Protein AF-A0A821ZRV8-F1 (afdb_monomer)

Radius of gyration: 18.58 Å; Cα contacts (8 Å, |Δi|>4): 126; chains: 1; bounding box: 42×22×50 Å

pLDDT: mean 95.48, std 6.32, range [56.72, 98.69]

Nearest PDB structures (foldseek):
  3m1i-assembly1_B  TM=9.818E-01  e=2.298E-07  Saccharomyces cerevisiae
  7mny-assembly2_D  TM=9.771E-01  e=1.837E-07  Homo sapiens
  4hb2-assembly1_B  TM=8.923E-01  e=7.043E-07  Saccharomyces cerevisiae
  5ysu-assembly1_B  TM=9.044E-01  e=9.319E-07  Saccharomyces cerevisiae S288C
  5uwr-assembly1_B  TM=9.105E-01  e=2.856E-06  Saccharomyces cerevisiae

Solvent-accessible surface area (backbone atoms only — not comparable to full-atom values): 5151 Å² total; per-residue (Å²): 131,89,85,84,82,81,83,78,92,71,89,80,80,90,72,91,84,81,88,88,56,86,65,41,44,79,80,41,77,47,80,46,74,45,68,41,80,37,81,90,74,76,41,80,39,85,57,39,47,28,49,40,30,36,35,27,32,70,86,78,63,51,52,33,43,41,25,32,22,63,99,74,64,46,76,61,45,78,48,110

Foldseek 3Di:
DDDDDDDDPDDDDDDDDDPVQVQKDWPDKDWDWDWDQDPVVRDTDTQATAIWTWIAGNPPRDTWIWGAHPPVRHTSDTGD

Mean predicted aligned error: 4.86 Å

InterPro domains:
  IPR000156 Ran binding domain [PF00638] (16-80)
  IPR000156 Ran binding domain [PS50196] (5-80)
  IPR000156 Ran binding domain [SM00160] (6-80)
  IPR011993 PH-like domain superfamily [G3DSA:2.30.29.30] (1-80)
  IPR045255 Ran binding protein RanBP1-like [PTHR23138] (3-79)

Structure (mmCIF, N/CA/C/O backbone):
data_AF-A0A821ZRV8-F1
#
_entry.id   AF-A0A821ZRV8-F1
#
loop_
_atom_site.group_PDB
_atom_site.id
_atom_site.type_symbol
_atom_site.label_atom_id
_atom_site.label_alt_id
_atom_site.label_comp_id
_atom_site.label_asym_id
_atom_site.label_entity_id
_atom_site.label_seq_id
_atom_site.pdbx_PDB_ins_code
_atom_site.Cartn_x
_atom_site.Cartn_y
_atom_site.Cartn_z
_atom_site.occupancy
_atom_site.B_iso_or_equiv
_atom_site.auth_seq_id
_atom_site.auth_comp_id
_atom_site.auth_asym_id
_atom_site.auth_atom_id
_atom_site.pdbx_PDB_model_num
ATOM 1 N N . GLU A 1 1 ? 18.625 13.892 -33.975 1.00 56.72 1 GLU A N 1
ATOM 2 C CA . GLU A 1 1 ? 18.558 12.863 -32.914 1.00 56.72 1 GLU A CA 1
ATOM 3 C C . GLU A 1 1 ? 18.285 11.504 -33.552 1.00 56.72 1 GLU A C 1
ATOM 5 O O . GLU A 1 1 ? 17.566 11.484 -34.550 1.00 56.72 1 GLU A O 1
ATOM 10 N N . PRO A 1 2 ? 18.873 10.391 -33.077 1.00 69.50 2 PRO A N 1
ATOM 11 C CA . PRO A 1 2 ? 18.595 9.079 -33.651 1.00 69.50 2 PRO A CA 1
ATOM 12 C C . PRO A 1 2 ? 17.181 8.627 -33.263 1.00 69.50 2 PRO A C 1
ATOM 14 O O . PRO A 1 2 ? 16.863 8.474 -32.087 1.00 69.50 2 PRO A O 1
ATOM 17 N N . ASN A 1 3 ? 16.332 8.417 -34.268 1.00 77.19 3 ASN A N 1
ATOM 18 C CA . ASN A 1 3 ? 14.959 7.955 -34.095 1.00 77.19 3 ASN A CA 1
ATOM 19 C C . ASN A 1 3 ? 14.954 6.417 -34.095 1.00 77.19 3 ASN A C 1
ATOM 21 O O . ASN A 1 3 ? 14.911 5.781 -35.149 1.00 77.19 3 ASN A O 1
ATOM 25 N N . VAL A 1 4 ? 15.125 5.818 -32.914 1.00 85.25 4 VAL A N 1
ATOM 26 C CA . VAL A 1 4 ? 15.192 4.359 -32.748 1.00 85.25 4 VAL A CA 1
ATOM 27 C C . VAL A 1 4 ? 13.774 3.793 -32.641 1.00 85.25 4 VAL A C 1
ATOM 29 O O . VAL A 1 4 ? 13.014 4.174 -31.756 1.00 85.25 4 VAL A O 1
ATOM 32 N N . SER A 1 5 ? 13.424 2.867 -33.537 1.00 88.62 5 SER A N 1
ATOM 33 C CA . SER A 1 5 ? 12.119 2.197 -33.575 1.00 88.62 5 SER A CA 1
ATOM 34 C C . SER A 1 5 ? 12.249 0.727 -33.172 1.00 88.62 5 SER A C 1
ATOM 36 O O . SER A 1 5 ? 13.119 0.016 -33.674 1.00 88.62 5 SER A O 1
ATOM 38 N N . PHE A 1 6 ? 11.365 0.260 -32.288 1.00 90.38 6 PHE A N 1
ATOM 39 C CA . PHE A 1 6 ? 11.307 -1.128 -31.830 1.00 90.38 6 PHE A CA 1
ATOM 40 C C . PHE A 1 6 ? 9.983 -1.770 -32.246 1.00 90.38 6 PHE A C 1
ATOM 42 O O . PHE A 1 6 ? 8.917 -1.176 -32.075 1.00 90.38 6 PHE A O 1
ATOM 49 N N . LYS A 1 7 ? 10.038 -3.006 -32.758 1.00 91.44 7 LYS A N 1
ATOM 50 C CA . LYS A 1 7 ? 8.832 -3.809 -32.996 1.00 91.44 7 LYS A CA 1
ATOM 51 C C . LYS A 1 7 ? 8.366 -4.434 -31.673 1.00 91.44 7 LYS A C 1
ATOM 53 O 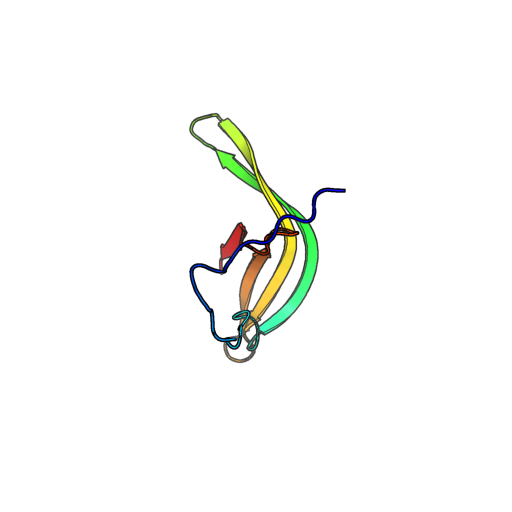O . LYS A 1 7 ? 9.193 -5.029 -30.981 1.00 91.44 7 LYS A O 1
ATOM 58 N N . PRO A 1 8 ? 7.075 -4.332 -31.315 1.00 91.25 8 PRO A N 1
ATOM 59 C CA . PRO A 1 8 ? 6.556 -4.958 -30.105 1.00 91.25 8 PRO A CA 1
ATOM 60 C C . PRO A 1 8 ? 6.641 -6.487 -30.210 1.00 91.25 8 PRO A C 1
ATOM 62 O O . PRO A 1 8 ? 6.277 -7.063 -31.232 1.00 91.25 8 PRO A O 1
ATOM 65 N N . ILE A 1 9 ? 7.112 -7.137 -29.141 1.00 94.56 9 ILE A N 1
ATOM 66 C CA . ILE A 1 9 ? 7.200 -8.607 -29.054 1.00 94.56 9 ILE A CA 1
ATOM 67 C C . ILE A 1 9 ? 5.811 -9.215 -28.804 1.00 94.56 9 ILE A C 1
ATOM 69 O O . ILE A 1 9 ? 5.527 -10.325 -29.243 1.00 94.56 9 ILE A O 1
ATOM 73 N N . ILE A 1 10 ? 4.940 -8.490 -28.094 1.00 93.81 10 ILE A N 1
ATOM 74 C CA . ILE A 1 10 ? 3.607 -8.946 -27.691 1.00 93.81 10 ILE A CA 1
ATOM 75 C C . ILE A 1 10 ? 2.611 -7.798 -27.874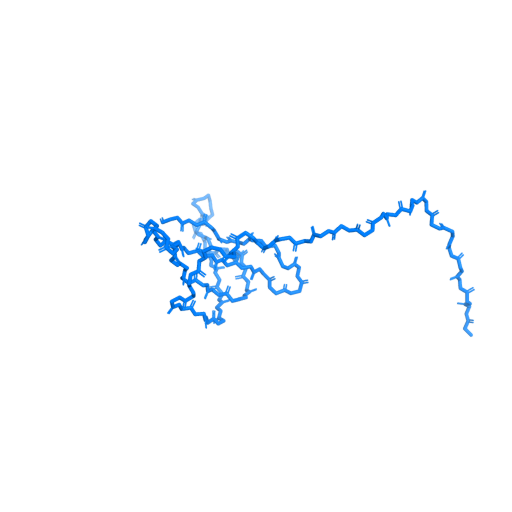 1.00 93.81 10 ILE A C 1
ATOM 77 O O . ILE A 1 10 ? 2.916 -6.649 -27.549 1.00 93.81 10 ILE A O 1
ATOM 81 N N . GLN A 1 11 ? 1.413 -8.119 -28.365 1.00 91.12 11 GLN A N 1
ATOM 82 C CA . GLN A 1 11 ? 0.246 -7.237 -28.326 1.00 91.12 11 GLN A CA 1
ATOM 83 C C . GLN A 1 11 ? -0.639 -7.618 -27.139 1.00 91.12 11 GLN A C 1
ATOM 85 O O . GLN A 1 11 ? -0.999 -8.781 -26.977 1.00 91.12 11 GLN A O 1
ATOM 90 N N . LEU A 1 12 ? -0.983 -6.633 -26.311 1.00 91.88 12 LEU A N 1
ATOM 91 C CA . LEU A 1 12 ? -1.898 -6.804 -25.188 1.00 91.88 12 LEU A CA 1
ATOM 92 C C . LEU A 1 12 ? -3.253 -6.192 -25.542 1.00 91.88 12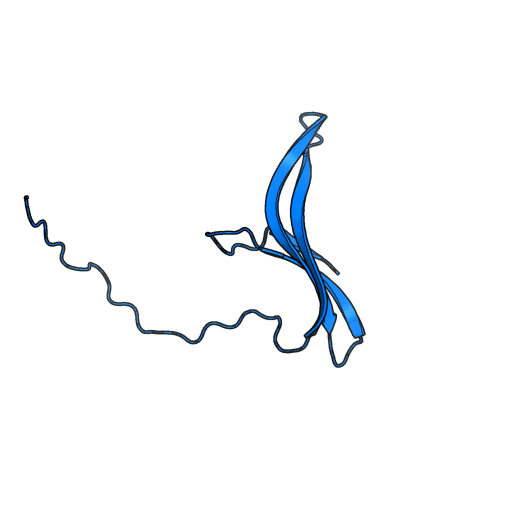 LEU A C 1
ATOM 94 O O . LEU A 1 12 ? -3.318 -5.050 -25.998 1.00 91.88 12 LEU A O 1
ATOM 98 N N . SER A 1 13 ? -4.328 -6.940 -25.305 1.00 93.12 13 SER A N 1
ATOM 99 C CA . SER A 1 13 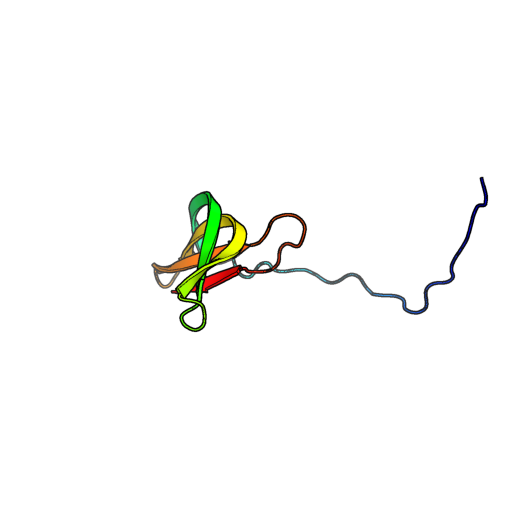? -5.689 -6.407 -25.369 1.00 93.12 13 SER A CA 1
ATOM 100 C C . SER A 1 13 ? -5.971 -5.545 -24.140 1.00 93.12 13 SER A C 1
ATOM 102 O O . SER A 1 13 ? -5.508 -5.853 -23.040 1.00 93.12 13 SER A O 1
ATOM 104 N N . ALA A 1 14 ? -6.755 -4.482 -24.315 1.00 92.69 14 ALA A N 1
ATOM 105 C CA . ALA A 1 14 ? -7.243 -3.702 -23.186 1.00 92.69 14 ALA A CA 1
ATOM 106 C C . ALA A 1 14 ? -8.139 -4.572 -22.291 1.00 92.69 14 ALA A C 1
ATOM 108 O O . ALA A 1 14 ? -8.948 -5.359 -22.785 1.00 92.69 14 ALA A O 1
ATOM 109 N N . VAL A 1 15 ? -7.991 -4.414 -20.979 1.00 94.19 15 VAL A N 1
ATOM 110 C CA . VAL A 1 15 ? -8.792 -5.111 -19.967 1.00 94.19 15 VAL A CA 1
ATOM 111 C C . VAL A 1 15 ? -9.403 -4.096 -19.013 1.00 94.19 15 VAL A C 1
ATOM 113 O O . VAL A 1 15 ? -8.798 -3.062 -18.726 1.00 94.19 15 VAL A O 1
ATOM 116 N N . GLU A 1 16 ? -10.602 -4.392 -18.519 1.00 93.44 16 GLU A N 1
ATOM 117 C CA . GLU A 1 16 ? -11.225 -3.608 -17.456 1.00 93.44 16 GLU A CA 1
ATOM 118 C C . GLU A 1 16 ? -10.445 -3.813 -16.150 1.00 93.44 16 GLU A C 1
ATOM 120 O O . GLU A 1 16 ? -10.181 -4.945 -15.739 1.00 93.44 16 GLU A O 1
ATOM 125 N N . VAL A 1 17 ? -10.062 -2.716 -15.499 1.00 91.88 17 VAL A N 1
ATOM 126 C CA . VAL A 1 17 ? -9.316 -2.745 -14.239 1.00 91.88 17 VAL A CA 1
ATOM 127 C C . VAL A 1 17 ? -10.258 -2.364 -13.108 1.00 91.88 17 VAL A C 1
ATOM 129 O O . VAL A 1 17 ? -10.824 -1.274 -13.116 1.00 91.88 17 VAL A O 1
ATOM 132 N N . LYS A 1 18 ? -10.388 -3.252 -12.122 1.00 94.19 18 LYS A N 1
ATOM 133 C CA . LYS A 1 18 ? -11.162 -3.021 -10.896 1.00 94.19 18 LYS A CA 1
ATOM 134 C C . LYS A 1 18 ? -10.229 -2.748 -9.727 1.00 94.19 18 LYS A C 1
ATOM 136 O O . LYS A 1 18 ? -9.154 -3.345 -9.634 1.00 94.19 18 LYS A O 1
ATOM 141 N N . THR A 1 19 ? -10.620 -1.841 -8.840 1.00 94.00 19 THR A N 1
ATOM 142 C CA . THR A 1 19 ? -9.819 -1.479 -7.663 1.00 94.00 19 THR A CA 1
ATOM 143 C C . THR A 1 19 ? -10.031 -2.468 -6.521 1.00 94.00 19 THR A C 1
ATOM 145 O O . THR A 1 19 ? -9.106 -2.679 -5.727 1.00 94.00 19 THR A O 1
ATOM 148 N N . GLY A 1 20 ? -11.205 -3.106 -6.473 1.00 95.12 20 GLY A N 1
ATOM 149 C CA . GLY A 1 20 ? -11.655 -3.924 -5.351 1.00 95.12 20 GLY A CA 1
ATOM 150 C C . GLY A 1 20 ? -12.137 -3.082 -4.167 1.00 95.12 20 GLY A C 1
ATOM 151 O O . GLY A 1 20 ? -12.112 -3.573 -3.040 1.00 95.12 20 GLY A O 1
ATOM 152 N N . GLU A 1 21 ? -12.488 -1.817 -4.414 1.00 96.31 21 GLU A N 1
ATOM 153 C CA . GLU A 1 21 ? -12.965 -0.816 -3.443 1.00 96.31 21 GLU A CA 1
ATOM 154 C C . GLU A 1 21 ? -14.414 -0.367 -3.764 1.00 96.31 21 GLU A C 1
ATOM 156 O O . GLU A 1 21 ? -14.973 0.490 -3.086 1.00 96.31 21 GLU A O 1
ATOM 161 N N . GLU A 1 22 ? -15.040 -0.920 -4.811 1.00 97.56 22 GLU A N 1
ATOM 162 C CA . GLU A 1 22 ? -16.315 -0.454 -5.379 1.00 97.56 22 GLU A CA 1
ATOM 163 C C . GLU A 1 22 ? -17.508 -0.603 -4.408 1.00 97.56 22 GLU A C 1
ATOM 165 O O . GLU A 1 22 ? -18.429 0.225 -4.395 1.00 97.56 22 GLU A O 1
ATOM 170 N N . ASP A 1 23 ? -17.466 -1.615 -3.541 1.00 97.88 23 ASP A N 1
ATOM 171 C CA . ASP A 1 23 ? -18.505 -1.927 -2.551 1.00 97.88 23 ASP A CA 1
ATOM 172 C C . ASP A 1 23 ? -18.248 -1.291 -1.174 1.00 97.88 23 ASP A C 1
ATOM 174 O O . ASP A 1 23 ? -18.897 -1.638 -0.182 1.00 97.88 23 ASP A O 1
ATOM 178 N N . GLU A 1 24 ? -17.331 -0.325 -1.095 1.00 98.31 24 GLU A N 1
ATOM 179 C CA . GLU A 1 24 ? -16.909 0.293 0.160 1.00 98.31 24 GLU A CA 1
ATOM 180 C C . GLU A 1 24 ? -17.127 1.809 0.176 1.00 98.31 24 GLU A C 1
ATOM 182 O O . GLU A 1 24 ? -17.122 2.488 -0.851 1.00 98.31 24 GLU A O 1
ATOM 187 N N . ASN A 1 25 ? -17.337 2.345 1.376 1.00 98.25 25 ASN A N 1
ATOM 188 C CA . ASN A 1 25 ? -17.370 3.771 1.657 1.00 98.25 25 ASN A CA 1
ATOM 189 C C . ASN A 1 25 ? -16.018 4.203 2.228 1.00 98.25 25 ASN A C 1
ATOM 191 O O . ASN A 1 25 ? -15.474 3.543 3.115 1.00 98.25 25 ASN A O 1
ATOM 195 N N . VAL A 1 26 ? -15.497 5.333 1.756 1.00 98.31 26 VAL A N 1
ATOM 196 C CA . VAL A 1 26 ? -14.267 5.929 2.286 1.00 98.31 26 VAL A CA 1
ATOM 197 C C . VAL A 1 26 ? -14.607 6.720 3.547 1.00 98.31 26 VAL A C 1
ATOM 199 O O . VAL A 1 26 ? -15.282 7.742 3.471 1.00 98.31 26 VAL A O 1
ATOM 202 N N . LEU A 1 27 ? -14.145 6.248 4.704 1.00 98.50 27 LEU A N 1
ATOM 203 C CA . LEU A 1 27 ? -14.320 6.935 5.989 1.00 98.50 27 LEU A CA 1
ATOM 204 C C . LEU A 1 27 ? -13.170 7.903 6.293 1.00 98.50 27 LEU A C 1
ATOM 206 O O . LEU A 1 27 ? -13.350 8.888 7.001 1.00 98.50 27 LEU A O 1
ATOM 210 N N . PHE A 1 28 ? -11.983 7.609 5.766 1.00 98.50 28 PHE A N 1
ATOM 211 C CA . PHE A 1 28 ? -10.776 8.416 5.911 1.00 98.50 28 PHE A CA 1
ATOM 212 C C . PHE A 1 28 ? -9.911 8.245 4.666 1.00 98.50 28 PHE A C 1
ATOM 214 O O . PHE A 1 28 ? -9.830 7.133 4.139 1.00 98.50 28 PHE A O 1
ATOM 221 N N . CYS A 1 29 ? -9.258 9.316 4.217 1.00 98.19 29 CYS A N 1
ATOM 222 C CA . CYS A 1 29 ? -8.300 9.282 3.120 1.00 98.19 29 CYS A CA 1
ATOM 223 C C . CYS A 1 29 ? -7.296 10.418 3.286 1.00 98.19 29 CYS A C 1
ATOM 225 O O . CYS A 1 29 ? -7.625 11.568 3.021 1.00 98.19 29 CYS A O 1
ATOM 227 N N . GLU A 1 30 ? -6.080 10.093 3.711 1.00 98.56 30 GLU A N 1
ATOM 228 C CA . GLU A 1 30 ? -5.010 11.079 3.854 1.00 98.56 30 GLU A CA 1
ATOM 229 C C . GLU A 1 30 ? -3.677 10.514 3.397 1.00 98.56 30 GLU A C 1
ATOM 231 O O . GLU A 1 30 ? -3.409 9.310 3.468 1.00 98.56 30 GLU A O 1
ATOM 236 N N . ARG A 1 31 ? -2.800 11.409 2.956 1.00 98.25 31 ARG A N 1
ATOM 2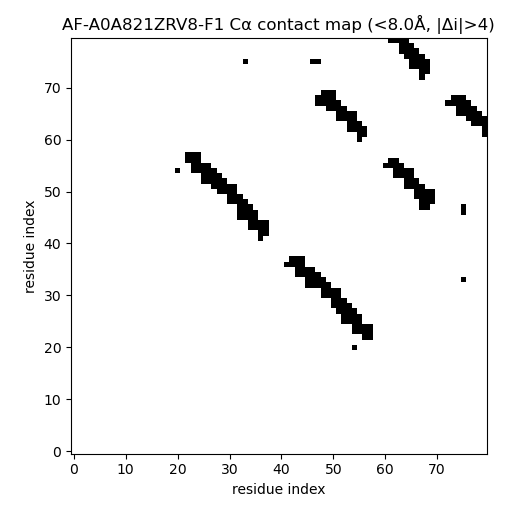37 C CA . ARG A 1 31 ? -1.446 11.043 2.560 1.00 98.25 31 ARG A CA 1
ATOM 238 C C . ARG A 1 31 ? -0.600 10.723 3.788 1.00 98.25 31 ARG A C 1
ATOM 240 O O . ARG A 1 31 ? -0.521 11.506 4.730 1.00 98.25 31 ARG A O 1
ATOM 247 N N . GLY A 1 32 ? 0.116 9.606 3.745 1.00 97.62 32 GLY A N 1
ATOM 248 C CA . GLY A 1 32 ? 0.999 9.191 4.826 1.00 97.62 32 GLY A CA 1
ATOM 249 C C . GLY A 1 32 ? 2.202 8.389 4.353 1.00 97.62 32 GLY A C 1
ATOM 250 O O . GLY A 1 32 ? 2.339 8.028 3.181 1.00 97.62 32 GLY A O 1
ATOM 251 N N . LYS A 1 33 ? 3.085 8.090 5.305 1.00 98.38 33 LYS A N 1
ATOM 252 C CA . LYS A 1 33 ? 4.214 7.179 5.123 1.00 98.38 33 LYS A CA 1
ATOM 253 C C . LYS A 1 33 ? 4.093 6.026 6.113 1.00 98.38 33 LYS A C 1
ATOM 255 O O . LYS A 1 33 ? 4.086 6.234 7.322 1.00 98.38 33 LYS A O 1
ATOM 260 N N . LEU A 1 34 ? 4.000 4.810 5.586 1.00 98.19 34 LEU A N 1
ATOM 261 C CA . LEU A 1 34 ? 3.885 3.581 6.360 1.00 98.19 34 LEU A CA 1
ATOM 262 C C . LEU A 1 34 ? 5.261 2.962 6.585 1.00 98.19 34 LEU A C 1
ATOM 264 O O . LEU A 1 34 ? 6.052 2.811 5.651 1.00 98.19 34 LEU A O 1
ATOM 268 N N . TYR A 1 35 ? 5.497 2.512 7.813 1.00 98.12 35 TYR A N 1
ATOM 269 C CA . TYR A 1 35 ? 6.696 1.788 8.213 1.00 98.12 35 TYR A CA 1
ATOM 270 C C . TYR A 1 35 ? 6.339 0.383 8.706 1.00 98.12 35 TYR A C 1
ATOM 272 O O . TYR A 1 35 ? 5.264 0.155 9.254 1.00 98.12 35 TYR A O 1
ATOM 280 N N . ARG A 1 36 ? 7.262 -0.562 8.520 1.00 97.69 36 ARG A N 1
ATOM 281 C CA . ARG A 1 36 ? 7.229 -1.903 9.110 1.00 97.69 36 ARG A CA 1
ATOM 282 C C . ARG A 1 36 ? 8.412 -2.046 10.057 1.00 97.69 36 ARG A C 1
ATOM 284 O O . ARG A 1 36 ? 9.544 -1.790 9.650 1.00 97.69 36 ARG A O 1
ATOM 291 N N . PHE A 1 37 ? 8.162 -2.534 11.265 1.00 97.88 37 PHE A N 1
ATOM 292 C CA . PHE A 1 37 ? 9.234 -2.941 12.165 1.00 97.88 37 PHE A CA 1
ATOM 293 C C . PHE A 1 37 ? 9.863 -4.261 11.698 1.00 97.88 37 PHE A C 1
ATOM 295 O O . PHE A 1 37 ? 9.166 -5.238 11.412 1.00 97.88 37 PHE A O 1
ATOM 302 N N . ASP A 1 38 ? 11.186 -4.279 11.586 1.00 97.88 38 ASP A N 1
ATOM 303 C CA . ASP A 1 38 ? 11.969 -5.469 11.285 1.00 97.88 38 ASP A CA 1
ATOM 304 C C . ASP A 1 38 ? 12.647 -5.973 12.562 1.00 97.88 38 ASP A C 1
ATOM 306 O O . ASP A 1 38 ? 13.595 -5.354 13.048 1.00 97.88 38 ASP A O 1
ATOM 310 N N . SER A 1 39 ? 12.158 -7.094 13.098 1.00 97.44 39 SER A N 1
ATOM 311 C CA . SER A 1 39 ? 12.665 -7.700 14.333 1.00 97.44 39 SER A CA 1
ATOM 312 C C . SER A 1 39 ? 14.060 -8.307 14.187 1.00 97.44 39 SER A C 1
ATOM 314 O O . SER A 1 39 ? 14.744 -8.478 15.188 1.00 97.44 39 SER A O 1
ATOM 316 N N . GLY A 1 40 ? 14.509 -8.620 12.965 1.00 97.88 40 GLY A N 1
ATOM 317 C CA . GLY A 1 40 ? 15.861 -9.138 12.738 1.00 97.88 40 GLY A CA 1
ATOM 318 C C . GLY A 1 40 ? 16.929 -8.055 12.877 1.00 97.88 40 GLY A C 1
ATOM 319 O O . GLY A 1 40 ? 18.051 -8.339 13.281 1.00 97.88 40 GLY A O 1
ATOM 320 N N . THR A 1 41 ? 16.576 -6.804 12.568 1.00 97.50 41 THR A N 1
ATOM 321 C CA . THR A 1 41 ? 17.493 -5.656 12.640 1.00 97.50 41 THR A CA 1
ATOM 322 C C . THR A 1 41 ? 17.119 -4.641 13.723 1.00 97.50 41 THR A C 1
ATOM 324 O O . THR A 1 41 ? 17.815 -3.642 13.856 1.00 97.50 41 THR A O 1
ATOM 327 N N . ASN A 1 42 ? 16.030 -4.861 14.472 1.00 97.06 42 ASN A N 1
ATOM 328 C CA . ASN A 1 42 ? 15.446 -3.923 15.443 1.00 97.06 42 ASN A CA 1
ATOM 329 C C . ASN A 1 42 ? 15.274 -2.495 14.896 1.00 97.06 42 ASN A C 1
ATOM 331 O O . ASN A 1 42 ? 15.621 -1.510 15.546 1.00 97.06 42 ASN A O 1
ATOM 335 N N . GLN A 1 43 ? 14.749 -2.372 13.674 1.00 98.19 43 GLN A N 1
ATOM 336 C CA . GLN A 1 43 ? 14.647 -1.088 12.971 1.00 98.19 43 GLN A CA 1
ATOM 337 C C . GLN A 1 43 ? 13.309 -0.919 12.252 1.00 98.19 43 GLN A C 1
ATOM 339 O O . GLN A 1 43 ? 12.718 -1.879 11.756 1.00 98.19 43 GLN A O 1
ATOM 344 N N . MET A 1 44 ? 12.868 0.334 12.131 1.00 98.06 44 MET A N 1
ATOM 345 C CA . MET A 1 44 ? 11.742 0.717 11.279 1.00 98.06 44 MET A CA 1
ATOM 346 C C . MET A 1 44 ? 12.206 0.827 9.825 1.00 98.06 44 MET A C 1
ATOM 348 O O . MET A 1 44 ? 13.106 1.601 9.510 1.00 98.06 44 MET A O 1
ATOM 352 N N . LYS A 1 45 ? 11.575 0.069 8.926 1.00 97.88 45 LYS A N 1
ATOM 353 C CA . LYS A 1 45 ? 11.822 0.114 7.479 1.00 97.88 45 LYS A CA 1
ATOM 354 C C . LYS A 1 45 ? 10.619 0.716 6.767 1.00 97.88 45 LYS A C 1
ATOM 356 O O . LYS A 1 45 ? 9.481 0.366 7.074 1.00 97.88 45 LYS A O 1
ATOM 361 N N . GLU A 1 46 ? 10.854 1.603 5.804 1.00 97.88 46 GLU A N 1
ATOM 362 C CA . GLU A 1 46 ? 9.767 2.176 5.005 1.00 97.88 46 GLU A CA 1
ATOM 363 C C . GLU A 1 46 ? 9.052 1.071 4.210 1.00 97.88 46 GLU A C 1
ATOM 365 O O . GLU A 1 46 ? 9.676 0.233 3.555 1.00 97.88 46 GLU A O 1
ATOM 370 N N . ARG A 1 47 ? 7.721 1.050 4.290 1.00 97.62 47 ARG A N 1
ATOM 371 C CA . ARG A 1 47 ? 6.858 0.081 3.603 1.00 97.62 47 ARG A CA 1
ATOM 372 C C . ARG A 1 47 ? 6.166 0.694 2.387 1.00 97.62 47 ARG A C 1
ATOM 374 O O . ARG A 1 47 ? 5.910 -0.026 1.413 1.00 97.62 47 ARG A O 1
ATOM 381 N N . GLY A 1 48 ? 5.870 1.991 2.433 1.00 97.75 48 GLY A N 1
ATOM 382 C CA . GLY A 1 48 ? 5.312 2.749 1.318 1.00 97.75 48 GLY A CA 1
ATOM 383 C C . GLY A 1 48 ? 4.878 4.160 1.710 1.00 97.75 48 GLY A C 1
ATOM 384 O O . GLY A 1 48 ? 4.549 4.406 2.865 1.00 97.75 48 GLY A O 1
ATOM 385 N N . THR A 1 49 ? 4.840 5.052 0.723 1.00 98.50 49 THR A N 1
ATOM 386 C CA . THR A 1 49 ? 4.299 6.414 0.829 1.00 98.50 49 THR A CA 1
ATOM 387 C C . THR A 1 49 ? 3.130 6.555 -0.147 1.00 98.50 49 THR A C 1
ATOM 389 O O . THR A 1 49 ? 3.251 6.114 -1.293 1.00 98.50 49 THR A O 1
ATOM 392 N N . GLY A 1 50 ? 2.006 7.109 0.309 1.00 98.31 50 GLY A N 1
ATOM 393 C CA . GLY A 1 50 ? 0.788 7.278 -0.486 1.00 98.31 50 GLY A CA 1
ATOM 394 C C . GLY A 1 50 ? -0.461 7.521 0.354 1.00 98.31 50 GLY A C 1
ATOM 395 O O . GLY A 1 50 ? -0.363 7.823 1.543 1.00 98.31 50 GLY A O 1
ATOM 396 N N . GLU A 1 51 ? -1.634 7.401 -0.263 1.00 98.19 51 GLU A N 1
ATOM 397 C CA . GLU A 1 51 ? -2.920 7.583 0.417 1.00 98.19 51 GLU A CA 1
ATOM 398 C C . GLU A 1 51 ? -3.251 6.377 1.298 1.00 98.19 51 GLU A C 1
ATOM 400 O O . GLU A 1 51 ? -3.339 5.238 0.828 1.00 98.19 51 GLU A O 1
ATOM 405 N N . MET A 1 52 ? -3.435 6.647 2.587 1.00 97.94 52 MET A N 1
ATOM 406 C CA . MET A 1 52 ? -3.977 5.720 3.565 1.00 97.94 52 MET A CA 1
ATOM 407 C C . MET A 1 52 ? -5.488 5.912 3.642 1.00 97.94 52 MET A C 1
ATOM 409 O O . MET A 1 52 ? -5.959 7.010 3.939 1.00 97.94 52 MET A O 1
ATOM 413 N N . LYS A 1 53 ? -6.235 4.831 3.425 1.00 98.56 53 LYS A N 1
ATOM 414 C CA . LYS A 1 53 ? -7.693 4.811 3.480 1.00 98.56 53 LYS A CA 1
ATOM 415 C C . LYS A 1 53 ? -8.189 3.936 4.623 1.00 98.56 53 LYS A C 1
ATOM 417 O O . LYS A 1 53 ? -7.671 2.838 4.837 1.00 98.56 53 LYS A O 1
ATOM 422 N N . ILE A 1 54 ? -9.234 4.399 5.305 1.00 98.56 54 ILE A N 1
ATOM 423 C CA . ILE A 1 54 ? -10.114 3.536 6.102 1.00 98.56 54 ILE A CA 1
ATOM 424 C C . ILE A 1 54 ? -11.384 3.354 5.284 1.00 98.56 54 ILE A C 1
ATOM 426 O O . ILE A 1 54 ? -12.075 4.328 4.980 1.00 98.56 54 ILE A O 1
ATOM 430 N N . LEU A 1 55 ? -11.653 2.113 4.898 1.00 98.69 55 LEU A N 1
ATOM 431 C CA . LEU A 1 55 ? -12.774 1.733 4.047 1.00 98.69 55 LEU A CA 1
ATOM 432 C C . LEU A 1 55 ? -13.771 0.922 4.860 1.00 98.69 55 LEU A C 1
ATOM 434 O O . LEU A 1 55 ? -13.353 0.103 5.671 1.00 98.69 55 LEU A O 1
ATOM 438 N N . GLN A 1 56 ? -15.065 1.136 4.643 1.00 98.62 56 GLN A N 1
ATOM 439 C CA . GLN A 1 56 ? -16.133 0.346 5.250 1.00 98.62 56 GLN A CA 1
ATOM 440 C C . GLN A 1 56 ? -16.997 -0.299 4.172 1.00 98.62 56 GLN A C 1
ATOM 442 O O . GLN A 1 56 ? -17.591 0.40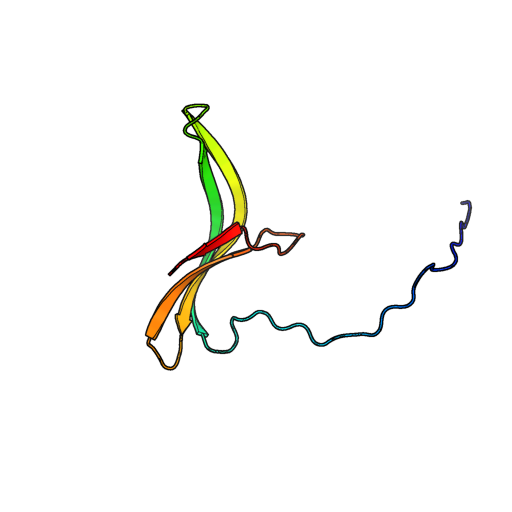2 3.355 1.00 98.62 56 GLN A O 1
ATOM 447 N N . HIS A 1 57 ? -17.133 -1.621 4.206 1.00 98.62 57 HIS A N 1
ATOM 448 C CA . HIS A 1 57 ? -18.000 -2.345 3.283 1.00 98.62 57 HIS A CA 1
ATOM 449 C C . HIS A 1 57 ? -19.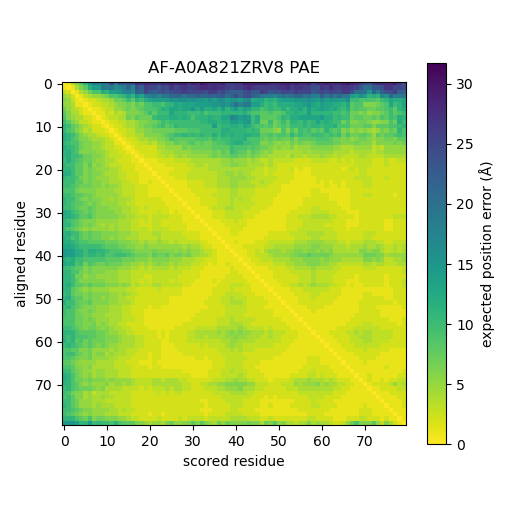472 -1.959 3.487 1.00 98.62 57 HIS A C 1
ATOM 451 O O . HIS A 1 57 ? -19.995 -2.024 4.600 1.00 98.62 57 HIS A O 1
ATOM 457 N N . LYS A 1 58 ? -20.168 -1.608 2.399 1.00 98.44 58 LYS A N 1
ATOM 458 C CA . LYS A 1 58 ? -21.532 -1.046 2.429 1.00 98.44 58 LYS A CA 1
ATOM 459 C C . LYS A 1 58 ? -22.560 -1.976 3.079 1.00 98.44 58 LYS A C 1
ATOM 461 O O . LYS A 1 58 ? -23.420 -1.503 3.808 1.00 98.44 58 LYS A O 1
ATOM 466 N N . ALA A 1 59 ? -22.464 -3.284 2.819 1.00 98.19 59 ALA A N 1
ATOM 467 C CA . ALA A 1 59 ? -23.410 -4.278 3.344 1.00 98.19 59 ALA A CA 1
ATOM 468 C C . ALA A 1 59 ? -23.048 -4.855 4.728 1.00 98.19 59 ALA A C 1
ATOM 470 O O . ALA A 1 59 ? -23.926 -5.038 5.562 1.00 98.19 59 ALA A O 1
ATOM 471 N N . THR A 1 60 ? -21.776 -5.189 4.976 1.00 97.88 60 THR A N 1
ATOM 472 C CA . THR A 1 60 ? -21.351 -5.872 6.213 1.00 97.88 60 THR A CA 1
ATOM 473 C C . THR A 1 60 ? -20.880 -4.908 7.297 1.00 97.88 60 THR A C 1
ATOM 475 O O . THR A 1 60 ? -20.660 -5.331 8.428 1.00 97.88 60 THR A O 1
ATOM 478 N N . HIS A 1 61 ? -20.680 -3.630 6.954 1.00 97.62 61 HIS A N 1
ATOM 479 C CA . HIS A 1 61 ? -20.100 -2.593 7.812 1.00 97.62 61 HIS A CA 1
ATOM 480 C C . HIS A 1 61 ? -18.702 -2.914 8.362 1.00 97.62 61 HIS A C 1
ATOM 482 O O . HIS A 1 61 ? -18.199 -2.199 9.230 1.00 97.62 61 HIS A O 1
ATOM 488 N N . VAL A 1 62 ? -18.052 -3.951 7.828 1.00 98.19 62 VAL A N 1
ATOM 489 C CA . VAL A 1 62 ? -16.671 -4.309 8.147 1.00 98.19 62 VAL A CA 1
ATOM 490 C C . VAL A 1 62 ? -15.745 -3.213 7.639 1.00 98.19 62 VAL A C 1
ATOM 492 O O . VAL A 1 62 ? -15.841 -2.809 6.479 1.00 98.19 62 VAL A O 1
ATOM 495 N N . CYS A 1 63 ? -14.848 -2.751 8.506 1.00 98.31 63 CYS A N 1
ATOM 496 C CA . CYS A 1 63 ? -13.833 -1.769 8.156 1.00 98.31 63 CYS A CA 1
ATOM 497 C C . CYS A 1 63 ? -12.513 -2.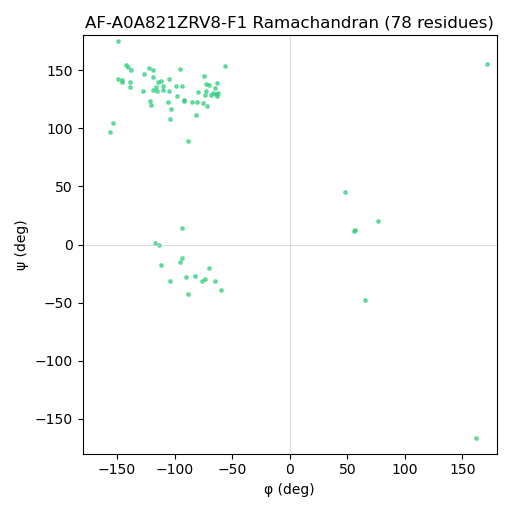452 7.790 1.00 98.31 63 CYS A C 1
ATOM 499 O O . CYS A 1 63 ? -12.205 -3.515 8.316 1.00 98.31 63 CYS A O 1
ATOM 501 N N . ARG A 1 64 ? -11.724 -1.826 6.919 1.00 98.44 64 ARG A N 1
ATOM 502 C CA . ARG A 1 64 ? -10.338 -2.211 6.648 1.00 98.44 64 ARG A CA 1
ATOM 503 C C . ARG A 1 64 ? -9.453 -0.995 6.429 1.00 98.44 64 ARG A C 1
ATOM 505 O O . ARG A 1 64 ? -9.903 0.059 5.977 1.00 98.44 64 ARG A O 1
ATOM 512 N N . VAL A 1 65 ? -8.169 -1.177 6.694 1.00 98.38 65 VAL A N 1
ATOM 513 C CA . VAL A 1 65 ? -7.100 -0.254 6.327 1.00 98.38 65 VAL A CA 1
ATOM 514 C C . VAL A 1 65 ? -6.548 -0.664 4.966 1.00 98.38 65 VAL A C 1
ATOM 516 O O . VAL A 1 65 ? -6.068 -1.790 4.811 1.00 98.38 65 VAL A O 1
ATOM 519 N N . LEU A 1 66 ? -6.553 0.254 4.000 1.00 98.50 66 LEU A N 1
ATOM 520 C CA . LEU A 1 66 ? -5.976 0.050 2.671 1.00 98.50 66 LEU A CA 1
ATOM 521 C C . LEU A 1 66 ? -5.012 1.188 2.330 1.00 98.50 66 LEU A C 1
ATOM 523 O O . LEU A 1 66 ? -5.348 2.359 2.464 1.00 98.50 66 LEU A O 1
ATOM 527 N N . MET A 1 67 ? -3.818 0.855 1.842 1.00 98.56 67 MET A N 1
ATOM 528 C CA . MET A 1 67 ? -2.844 1.844 1.377 1.00 98.56 67 MET A CA 1
ATOM 529 C C . MET A 1 67 ? -2.162 1.368 0.098 1.00 98.56 67 MET A C 1
ATOM 531 O O . MET A 1 67 ? -1.724 0.214 0.014 1.00 98.56 67 MET A O 1
ATOM 535 N N . ARG A 1 68 ? -2.018 2.266 -0.880 1.00 98.38 68 ARG A N 1
ATOM 536 C CA . ARG A 1 68 ? -1.265 2.036 -2.123 1.00 98.38 68 ARG A CA 1
ATOM 537 C C . ARG A 1 68 ? -0.107 3.022 -2.222 1.00 98.38 68 ARG A C 1
ATOM 539 O O . ARG A 1 68 ? -0.224 4.171 -1.810 1.00 98.38 68 ARG A O 1
ATOM 546 N N . ARG A 1 69 ? 1.018 2.570 -2.776 1.00 98.00 69 ARG A N 1
ATOM 547 C CA . ARG A 1 69 ? 2.187 3.423 -3.024 1.00 98.00 69 ARG A CA 1
ATOM 548 C C . ARG A 1 69 ? 1.921 4.375 -4.186 1.00 98.00 69 ARG A C 1
ATOM 550 O O . ARG A 1 69 ? 1.417 3.939 -5.220 1.00 98.00 69 ARG A O 1
ATOM 557 N N . GLU A 1 70 ? 2.340 5.626 -4.051 1.00 96.56 70 GLU A N 1
ATOM 558 C CA . GLU A 1 70 ? 2.362 6.591 -5.156 1.00 96.56 70 GLU A CA 1
ATOM 559 C C . GLU A 1 70 ? 3.188 6.059 -6.341 1.00 96.56 70 GLU A C 1
ATOM 561 O O . GLU A 1 70 ? 4.093 5.240 -6.164 1.00 96.56 70 GLU A O 1
ATOM 566 N N . GLN A 1 71 ? 2.867 6.525 -7.553 1.00 95.12 71 GLN A N 1
ATOM 567 C CA . GLN A 1 71 ? 3.494 6.175 -8.842 1.00 95.12 71 GLN A CA 1
ATOM 568 C C . GLN A 1 71 ? 3.314 4.716 -9.297 1.00 95.12 71 GLN A C 1
ATOM 570 O O . GLN A 1 71 ? 2.937 4.474 -10.438 1.00 95.12 71 GLN A O 1
ATOM 575 N N . VAL A 1 72 ? 3.555 3.738 -8.422 1.00 96.56 72 VAL A N 1
ATOM 576 C CA . VAL A 1 72 ? 3.493 2.304 -8.754 1.00 96.56 72 VAL A CA 1
ATOM 577 C C . VAL A 1 72 ? 2.147 1.661 -8.421 1.00 96.56 72 VAL A C 1
ATOM 579 O O . VAL A 1 72 ? 1.900 0.535 -8.846 1.00 96.56 72 VAL A O 1
ATOM 582 N N . LEU A 1 73 ? 1.311 2.326 -7.612 1.00 95.31 73 LEU A N 1
ATOM 583 C CA . LEU A 1 73 ? -0.051 1.928 -7.217 1.00 95.31 73 LEU A CA 1
ATOM 584 C C . LEU A 1 73 ? -0.176 0.537 -6.555 1.00 95.31 73 LEU A C 1
ATOM 586 O O . LEU A 1 73 ? -1.279 0.031 -6.329 1.00 95.31 73 LEU A O 1
ATOM 590 N N . LYS A 1 74 ? 0.955 -0.079 -6.182 1.00 97.50 74 LYS A N 1
ATOM 591 C CA . LYS A 1 74 ? 1.006 -1.356 -5.459 1.00 97.50 74 LYS A CA 1
ATOM 592 C C . LYS A 1 74 ? 0.507 -1.183 -4.028 1.00 97.50 74 LYS A C 1
ATOM 594 O O . LYS A 1 74 ? 0.907 -0.245 -3.339 1.00 97.50 74 LYS A O 1
ATOM 599 N N . ILE A 1 75 ? -0.296 -2.138 -3.567 1.00 97.88 75 ILE A N 1
ATOM 600 C CA . ILE A 1 75 ? -0.785 -2.203 -2.187 1.00 97.88 75 ILE A CA 1
ATOM 601 C C . ILE A 1 75 ? 0.403 -2.386 -1.230 1.00 97.88 75 ILE A C 1
ATOM 603 O O . ILE A 1 75 ? 1.225 -3.288 -1.408 1.00 97.88 75 ILE A O 1
ATOM 607 N N . CYS A 1 76 ? 0.497 -1.537 -0.207 1.00 97.94 76 CYS A N 1
ATOM 608 C CA . CYS A 1 76 ? 1.485 -1.643 0.869 1.00 97.94 76 CYS A CA 1
ATOM 609 C C . CYS A 1 76 ? 0.876 -1.995 2.237 1.00 97.94 76 CYS A C 1
ATOM 611 O O . CYS A 1 76 ? 1.622 -2.506 3.078 1.00 97.94 76 CYS A O 1
ATOM 613 N N . ALA A 1 77 ? -0.440 -1.819 2.419 1.00 98.19 77 ALA A N 1
ATOM 614 C CA . ALA A 1 77 ? -1.239 -2.343 3.532 1.00 98.19 77 ALA A CA 1
ATOM 615 C C . ALA A 1 77 ? -2.659 -2.705 3.065 1.00 98.19 77 ALA A C 1
ATOM 617 O O . ALA A 1 77 ? -3.235 -1.964 2.274 1.00 98.19 77 ALA A O 1
ATOM 618 N N . ASN A 1 78 ? -3.196 -3.828 3.552 1.00 98.19 78 ASN A N 1
ATOM 619 C CA . ASN A 1 78 ? -4.581 -4.272 3.363 1.00 98.19 78 ASN A CA 1
ATOM 620 C C . ASN A 1 78 ? -4.947 -5.224 4.514 1.00 98.19 78 ASN A C 1
ATOM 622 O O . ASN A 1 78 ? -4.548 -6.387 4.480 1.00 98.19 78 ASN A O 1
ATOM 626 N N . HIS A 1 79 ? -5.601 -4.719 5.558 1.00 96.94 79 HIS A N 1
ATOM 627 C CA . HIS A 1 79 ? -5.914 -5.487 6.773 1.00 96.94 79 HIS A CA 1
ATOM 628 C C . HIS A 1 79 ? -7.264 -5.033 7.337 1.00 96.94 79 HIS A C 1
ATOM 630 O O . HIS A 1 79 ? -7.553 -3.838 7.283 1.00 96.94 79 HIS A O 1
ATOM 636 N N . GLN A 1 80 ? -8.060 -5.977 7.845 1.00 91.06 80 GLN A N 1
ATOM 637 C CA . GLN A 1 80 ? -9.337 -5.724 8.524 1.00 91.06 80 GLN A CA 1
ATOM 638 C C . GLN A 1 80 ? -9.108 -5.232 9.955 1.00 91.06 80 GLN A C 1
ATOM 640 O O . GLN A 1 80 ? -8.205 -5.798 10.614 1.00 91.06 80 GLN A O 1
#

Secondary structure (DSSP, 8-state):
--------S----------S-TTEEEEEEEEEEEEEEETTTTEEEEEEEEEEEEEEETTT--EEEEEE-TTT--EEEEE-

Sequence (80 aa):
EPNVSFKPIIQLSAVEVKTGEEDENVLFCERGKLYRFDSGTNQMKERGTGEMKILQHKATHVCRVLMRREQVLKICANHQ

Or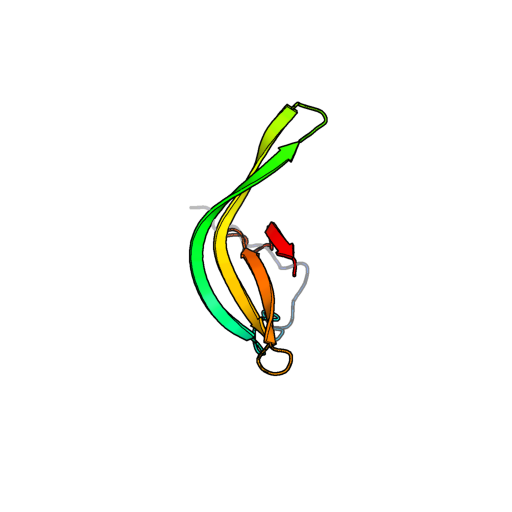ganism: NCBI:txid392032